Protein AF-A0A7S4B0P8-F1 (afdb_monomer_lite)

Sequence (112 aa):
MDQTQGGRSGHLFESQDVFVPFHKRQTHAGDGPHSAQNHGDAAATAATSTNSIASAEHGCYDPAKKAHVFQRYCHVYRQGELTDLAASVDGTRILEEYYDAGNWCILAQKVE

Foldseek 3Di:
DDLVCAFLVSDDDPAQKFWDKDWAAPPPPDDDDDDDDDDDDDDDDDDDDDDDDDDDDFWDQDVVVNTTIGIDIGGADDPCRVVVVQVPDPQKDWDDWDDDRNHIDTDIDGHD

Structure (mmCIF, N/CA/C/O backbone):
data_AF-A0A7S4B0P8-F1
#
_entry.id   AF-A0A7S4B0P8-F1
#
loop_
_atom_site.group_PDB
_atom_site.id
_atom_site.type_symbol
_atom_site.label_atom_id
_atom_site.label_alt_id
_atom_site.label_comp_id
_atom_site.label_asym_id
_atom_site.label_entity_id
_atom_site.label_seq_id
_atom_site.pdbx_PDB_ins_code
_atom_site.Cartn_x
_atom_site.Cartn_y
_atom_site.Cartn_z
_atom_site.occupancy
_atom_site.B_iso_or_equiv
_atom_site.auth_seq_id
_atom_site.auth_comp_id
_atom_site.auth_asym_id
_atom_site.auth_atom_id
_atom_site.pdbx_PDB_model_num
ATOM 1 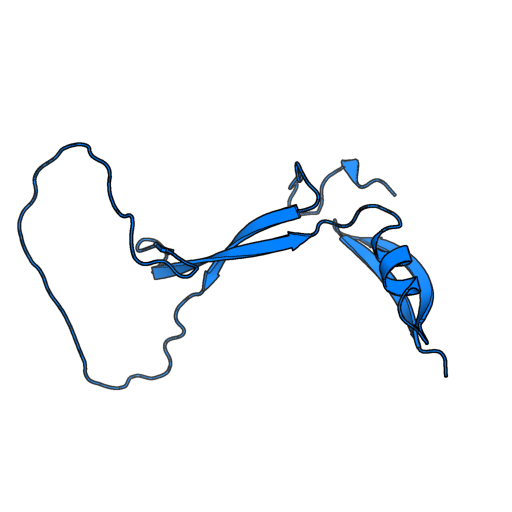N N . MET A 1 1 ? -9.577 15.118 1.706 1.00 55.31 1 MET A N 1
ATOM 2 C CA . MET A 1 1 ? -8.770 13.884 1.734 1.00 55.31 1 MET A CA 1
ATOM 3 C C . MET A 1 1 ? -8.849 13.299 0.337 1.00 55.31 1 MET A C 1
ATOM 5 O O . MET A 1 1 ? -9.775 12.552 0.069 1.00 55.31 1 MET A O 1
ATOM 9 N N . ASP A 1 2 ? -8.032 13.781 -0.599 1.00 58.16 2 ASP A N 1
ATOM 10 C CA . ASP A 1 2 ? -8.257 13.516 -2.024 1.00 58.16 2 ASP A CA 1
ATOM 11 C C . ASP A 1 2 ? -7.078 12.745 -2.627 1.00 58.16 2 ASP A C 1
ATOM 13 O O . ASP A 1 2 ? -5.991 13.286 -2.829 1.00 58.16 2 ASP A O 1
ATOM 17 N N . GLN A 1 3 ? -7.304 11.455 -2.877 1.00 69.88 3 GLN A N 1
ATOM 18 C CA . GLN A 1 3 ? -6.343 10.554 -3.513 1.00 69.88 3 GLN A CA 1
ATOM 19 C C . GLN A 1 3 ? -6.120 10.905 -5.000 1.00 69.88 3 GLN A C 1
ATOM 21 O O . GLN A 1 3 ? -5.157 10.435 -5.604 1.00 69.88 3 GLN A O 1
ATOM 26 N N . THR A 1 4 ? -6.966 11.756 -5.597 1.00 61.59 4 THR A N 1
ATOM 27 C CA . THR A 1 4 ? -6.920 12.077 -7.034 1.00 61.59 4 THR A CA 1
ATOM 28 C C . THR A 1 4 ? -5.748 12.969 -7.446 1.00 61.59 4 THR A C 1
ATOM 30 O O . THR A 1 4 ? -5.428 13.031 -8.631 1.00 61.59 4 THR A O 1
ATOM 33 N N . GLN A 1 5 ? -5.055 13.617 -6.501 1.00 60.69 5 GLN A N 1
ATOM 34 C CA . GLN A 1 5 ? -3.927 14.508 -6.814 1.00 60.69 5 GLN A CA 1
ATOM 35 C C . GLN A 1 5 ? -2.591 13.795 -7.083 1.00 60.69 5 GLN A C 1
ATOM 37 O O . GLN A 1 5 ? -1.625 14.453 -7.471 1.00 60.69 5 GLN A O 1
ATOM 42 N N . GLY A 1 6 ? -2.525 12.466 -6.940 1.00 59.91 6 GLY A N 1
ATOM 43 C CA . GLY A 1 6 ? -1.267 11.722 -7.021 1.00 59.91 6 GLY A CA 1
ATOM 44 C C . GLY A 1 6 ? -0.369 11.993 -5.806 1.00 59.91 6 GLY A C 1
ATOM 45 O O . GLY A 1 6 ? -0.428 13.041 -5.164 1.00 59.91 6 GLY A O 1
ATOM 46 N N . GLY A 1 7 ? 0.446 11.011 -5.419 1.00 64.19 7 GLY A N 1
ATOM 47 C CA . GLY A 1 7 ? 1.368 11.166 -4.289 1.00 64.19 7 GLY A CA 1
ATOM 48 C C . GLY A 1 7 ? 2.494 12.169 -4.564 1.00 64.19 7 GLY A C 1
ATOM 49 O O . GLY A 1 7 ? 2.580 12.754 -5.639 1.00 64.19 7 GLY A O 1
ATOM 50 N N . ARG A 1 8 ? 3.444 12.316 -3.630 1.00 61.78 8 ARG A N 1
ATOM 51 C CA . ARG A 1 8 ? 4.636 13.180 -3.817 1.00 61.78 8 ARG A CA 1
ATOM 52 C C . ARG A 1 8 ? 5.437 12.901 -5.098 1.00 61.78 8 ARG A C 1
ATOM 54 O O . ARG A 1 8 ? 6.156 13.772 -5.571 1.00 61.78 8 ARG A O 1
ATOM 61 N N . SER A 1 9 ? 5.345 11.685 -5.630 1.00 65.94 9 SER A N 1
ATOM 62 C CA . SER A 1 9 ? 5.985 11.265 -6.879 1.00 65.94 9 SER A CA 1
ATOM 63 C C . SER A 1 9 ? 5.211 11.667 -8.139 1.00 65.94 9 SER A C 1
ATOM 65 O O . SER A 1 9 ? 5.707 11.429 -9.237 1.00 65.94 9 SER A O 1
ATOM 67 N N . GLY A 1 10 ? 3.994 12.206 -8.000 1.00 66.94 10 GLY A N 1
ATOM 68 C CA . GLY A 1 10 ? 3.073 12.480 -9.103 1.00 66.94 10 GLY A CA 1
ATOM 69 C C . GLY A 1 10 ? 2.609 11.226 -9.850 1.00 66.94 10 GLY A C 1
ATOM 70 O O . GLY A 1 10 ? 1.976 11.348 -10.893 1.00 66.94 10 GLY A O 1
ATOM 71 N N . HIS A 1 11 ? 2.935 10.025 -9.353 1.00 69.69 11 HIS A N 1
ATOM 72 C CA . HIS A 1 11 ? 2.507 8.785 -9.990 1.00 69.69 11 HIS A CA 1
ATOM 73 C C . HIS A 1 11 ? 1.005 8.607 -9.801 1.00 69.69 11 HIS A C 1
ATOM 75 O O . HIS A 1 11 ? 0.520 8.463 -8.677 1.00 69.69 11 HIS A O 1
ATOM 81 N N . LEU A 1 12 ? 0.296 8.591 -10.924 1.00 74.69 12 LEU A N 1
ATOM 82 C CA . LEU A 1 12 ? -1.049 8.057 -11.011 1.00 74.69 12 LEU A CA 1
ATOM 83 C C . LEU A 1 12 ? -0.931 6.562 -11.315 1.00 74.69 12 LEU A C 1
ATOM 85 O O . LEU A 1 12 ? -0.184 6.174 -12.214 1.00 74.69 12 LEU A O 1
ATOM 89 N N . PHE A 1 13 ? -1.640 5.728 -10.563 1.00 80.19 13 PHE A N 1
ATOM 90 C CA . PHE A 1 13 ? -1.698 4.295 -10.831 1.00 80.19 13 PHE A CA 1
ATOM 91 C C . PHE A 1 13 ? -2.985 3.978 -11.591 1.00 80.19 13 PHE A C 1
ATOM 93 O O . PHE A 1 13 ? -4.067 4.396 -11.183 1.00 80.19 13 PHE A O 1
ATOM 100 N N . GLU A 1 14 ? -2.864 3.254 -12.704 1.00 81.69 14 GLU A N 1
ATOM 101 C CA . GLU A 1 14 ? -4.009 2.855 -13.538 1.00 81.69 14 GLU A CA 1
ATOM 102 C C . GLU A 1 14 ? -4.859 1.755 -12.873 1.00 81.69 14 GLU A C 1
ATOM 104 O O . GLU A 1 14 ? -6.055 1.638 -13.138 1.00 81.69 14 GLU A O 1
ATOM 109 N N . SER A 1 15 ? -4.252 0.968 -11.979 1.00 89.56 15 SER A N 1
ATOM 110 C CA . SER A 1 15 ? -4.859 -0.143 -11.240 1.00 89.56 15 SER A CA 1
ATOM 111 C C . SER A 1 15 ? -4.417 -0.146 -9.772 1.00 89.56 15 SER A C 1
ATOM 113 O O . SER A 1 15 ? -3.441 0.505 -9.403 1.00 89.56 15 SER A O 1
ATOM 115 N N . GLN A 1 16 ? -5.131 -0.897 -8.921 1.00 92.31 16 GLN A N 1
ATOM 116 C CA . GLN A 1 16 ? -4.678 -1.149 -7.545 1.00 92.31 16 GLN A CA 1
ATOM 117 C C . GLN A 1 16 ? -3.483 -2.106 -7.526 1.00 92.31 16 GLN A C 1
ATOM 119 O O . GLN A 1 16 ? -2.581 -1.938 -6.723 1.00 92.31 16 GLN A O 1
ATOM 124 N N . ASP A 1 17 ? -3.422 -3.063 -8.447 1.00 95.25 17 ASP A N 1
ATOM 125 C CA . ASP A 1 17 ? -2.341 -4.043 -8.523 1.00 95.25 17 ASP A CA 1
ATOM 126 C C . ASP A 1 17 ? -1.336 -3.668 -9.607 1.00 95.25 17 ASP A C 1
ATOM 128 O O . ASP A 1 17 ? -1.697 -3.590 -10.784 1.00 95.25 17 ASP A O 1
ATOM 132 N N . VAL A 1 18 ? -0.077 -3.442 -9.225 1.00 92.06 18 VAL A N 1
ATOM 133 C CA . VAL A 1 18 ? 0.977 -2.997 -10.146 1.00 92.06 18 VAL A CA 1
ATOM 134 C C . VAL A 1 18 ? 2.296 -3.734 -9.923 1.00 92.06 18 VAL A C 1
ATOM 136 O O . VAL A 1 18 ? 2.656 -4.095 -8.802 1.00 92.06 18 VAL A O 1
ATOM 139 N N . PHE A 1 19 ? 3.059 -3.913 -11.001 1.00 92.12 19 PHE A N 1
ATOM 140 C CA . PHE A 1 19 ? 4.450 -4.358 -10.941 1.00 92.12 19 PHE A CA 1
ATOM 141 C C . PHE A 1 19 ? 5.389 -3.163 -11.112 1.00 92.12 19 PHE A C 1
ATOM 143 O O . PHE A 1 19 ? 5.306 -2.433 -12.098 1.00 92.12 19 PHE A O 1
ATOM 150 N N . VAL A 1 20 ? 6.290 -2.964 -10.150 1.00 89.88 20 VAL A N 1
ATOM 151 C CA . VAL A 1 20 ? 7.260 -1.864 -10.147 1.00 89.88 20 VAL A CA 1
ATOM 152 C C . VAL A 1 20 ? 8.677 -2.418 -10.325 1.00 89.88 20 VAL A C 1
ATOM 154 O O . VAL A 1 20 ? 9.098 -3.263 -9.524 1.00 89.88 20 VAL A O 1
ATOM 157 N N . PRO A 1 21 ? 9.459 -1.915 -11.300 1.00 90.94 21 PRO A N 1
ATOM 158 C CA . PRO A 1 21 ? 10.852 -2.308 -11.468 1.00 90.94 21 PRO A CA 1
ATOM 159 C C . PRO A 1 21 ? 11.694 -2.007 -10.221 1.00 90.94 21 PRO A C 1
ATOM 161 O O . PRO A 1 21 ? 11.810 -0.864 -9.775 1.00 90.94 21 PRO A O 1
ATOM 164 N N . PHE A 1 22 ? 12.342 -3.033 -9.681 1.00 90.19 22 PHE A N 1
ATOM 165 C CA . PHE A 1 22 ? 13.218 -2.956 -8.519 1.00 90.19 22 PHE A CA 1
ATOM 166 C C . PHE A 1 22 ? 14.638 -3.390 -8.890 1.00 90.19 22 PHE A C 1
ATOM 168 O O . PHE A 1 22 ? 14.875 -4.532 -9.280 1.00 90.19 22 PHE A O 1
ATOM 175 N N . HIS A 1 23 ? 15.596 -2.472 -8.754 1.00 90.56 23 HIS A N 1
ATOM 176 C CA . HIS A 1 23 ? 16.992 -2.703 -9.122 1.00 90.56 23 HIS A CA 1
ATOM 177 C C . HIS A 1 23 ? 17.773 -3.205 -7.905 1.00 90.56 23 HIS A C 1
ATOM 179 O O . HIS A 1 23 ? 18.144 -2.428 -7.020 1.00 90.56 23 HIS A O 1
ATOM 185 N N . LYS A 1 24 ? 18.063 -4.505 -7.865 1.00 85.00 24 LYS A N 1
ATOM 186 C CA . LYS A 1 24 ? 18.934 -5.102 -6.853 1.00 85.00 24 LYS A CA 1
ATOM 187 C C . LYS A 1 24 ? 20.384 -4.926 -7.298 1.00 85.00 24 LYS A C 1
ATOM 189 O O . LYS A 1 24 ? 20.901 -5.694 -8.111 1.00 85.00 24 LYS A O 1
ATOM 194 N N . ARG A 1 25 ? 21.037 -3.883 -6.777 1.00 81.19 25 ARG A N 1
ATOM 195 C CA . ARG A 1 25 ? 22.484 -3.699 -6.949 1.00 81.19 25 ARG A CA 1
ATOM 196 C C . ARG A 1 25 ? 23.211 -4.830 -6.230 1.00 81.19 25 ARG A C 1
ATOM 198 O O . ARG A 1 25 ? 22.896 -5.129 -5.079 1.00 81.19 25 ARG A O 1
ATOM 205 N N . GLN A 1 26 ? 24.173 -5.447 -6.903 1.00 70.38 26 GLN A N 1
ATOM 206 C CA . GLN A 1 26 ? 25.038 -6.431 -6.270 1.00 70.38 26 GLN A CA 1
ATOM 207 C C . GLN A 1 26 ? 25.926 -5.691 -5.269 1.00 70.38 26 GLN A C 1
ATOM 209 O O . GLN A 1 26 ? 26.735 -4.844 -5.640 1.00 70.38 26 GLN A O 1
ATOM 214 N N . THR A 1 27 ? 25.714 -5.940 -3.981 1.00 65.12 27 THR A N 1
ATOM 215 C CA . THR A 1 27 ? 26.618 -5.451 -2.944 1.00 65.12 27 THR A CA 1
ATOM 216 C C . THR A 1 27 ? 27.954 -6.153 -3.145 1.00 65.12 27 THR A C 1
ATOM 218 O O . THR A 1 27 ? 27.991 -7.383 -3.126 1.00 65.12 27 THR A O 1
ATOM 221 N N . HIS A 1 28 ? 29.034 -5.399 -3.348 1.00 56.06 28 HIS A N 1
ATOM 222 C CA . HIS A 1 28 ? 30.390 -5.937 -3.276 1.00 56.06 28 HIS A CA 1
ATOM 223 C C . HIS A 1 28 ? 30.638 -6.422 -1.841 1.00 56.06 28 HIS A C 1
ATOM 225 O O . HIS A 1 28 ? 31.076 -5.664 -0.979 1.00 56.06 28 HIS A O 1
ATOM 231 N N . ALA A 1 29 ? 30.281 -7.673 -1.561 1.00 47.09 29 ALA A N 1
ATOM 232 C CA . ALA A 1 29 ? 30.707 -8.367 -0.363 1.00 47.09 29 ALA A CA 1
ATOM 233 C C . ALA A 1 29 ? 32.123 -8.888 -0.624 1.00 47.09 29 ALA A C 1
ATOM 235 O O . ALA A 1 29 ? 32.286 -9.953 -1.205 1.00 47.09 29 ALA A O 1
ATOM 236 N N . GLY A 1 30 ? 33.116 -8.098 -0.211 1.00 41.34 30 GLY A N 1
ATOM 237 C CA . GLY A 1 30 ? 34.507 -8.522 -0.067 1.00 41.34 30 GLY A CA 1
ATOM 238 C C . GLY A 1 30 ? 35.310 -8.603 -1.364 1.00 41.34 30 GLY A C 1
ATOM 239 O O . GLY A 1 30 ? 34.980 -9.343 -2.286 1.00 41.34 30 GLY A O 1
ATOM 240 N N . ASP A 1 31 ? 36.433 -7.890 -1.386 1.00 45.94 31 ASP A N 1
ATOM 241 C CA . ASP A 1 31 ? 37.600 -8.310 -2.152 1.00 45.94 31 ASP A CA 1
ATOM 242 C C . ASP A 1 31 ? 37.964 -9.750 -1.749 1.00 45.94 31 ASP A C 1
ATOM 244 O O . ASP A 1 31 ? 38.503 -10.000 -0.672 1.00 45.94 31 ASP A O 1
ATOM 248 N N . GLY A 1 32 ? 37.631 -10.709 -2.609 1.00 36.16 32 GLY A N 1
ATOM 249 C CA . GLY A 1 32 ? 38.108 -12.087 -2.565 1.00 36.16 32 GLY A CA 1
ATOM 250 C C . GLY A 1 32 ? 38.554 -12.480 -3.977 1.00 36.16 32 GLY A C 1
ATOM 251 O O . GLY A 1 32 ? 37.787 -12.267 -4.919 1.00 36.16 32 GLY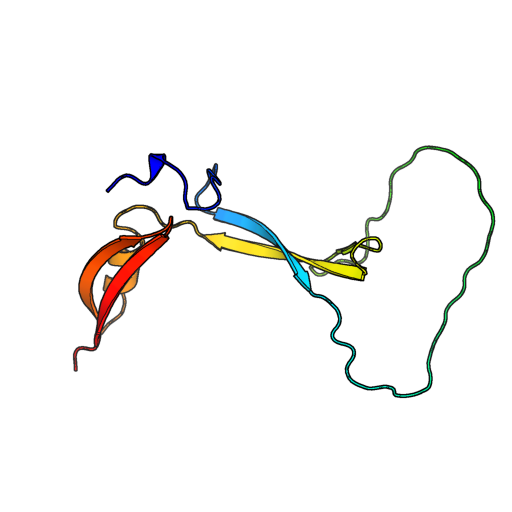 A O 1
ATOM 252 N N . PRO A 1 33 ? 39.784 -12.986 -4.181 1.00 43.91 33 PRO A N 1
ATOM 253 C CA . PRO A 1 33 ? 40.307 -13.221 -5.519 1.00 43.91 33 PRO A CA 1
ATOM 254 C C . PRO A 1 33 ? 39.830 -14.578 -6.064 1.00 43.91 33 PRO A C 1
ATOM 256 O O . PRO A 1 33 ? 39.837 -15.568 -5.337 1.00 43.91 33 PRO A O 1
ATOM 259 N N . HIS A 1 34 ? 39.516 -14.611 -7.368 1.00 39.56 34 HIS A N 1
ATOM 260 C CA . HIS A 1 34 ? 39.124 -15.779 -8.188 1.00 39.56 34 HIS A CA 1
ATOM 261 C C . HIS A 1 34 ? 37.697 -16.298 -7.911 1.00 39.56 34 HIS A C 1
ATOM 263 O O . HIS A 1 34 ? 37.324 -16.532 -6.776 1.00 39.56 34 HIS A O 1
ATOM 269 N N . SER A 1 35 ? 36.793 -16.556 -8.858 1.00 35.19 35 SER A N 1
ATOM 270 C CA . SER A 1 35 ? 36.803 -16.922 -10.288 1.00 35.19 35 SER A CA 1
ATOM 271 C C . SER A 1 35 ? 35.319 -16.844 -10.753 1.00 35.19 35 SER A C 1
ATOM 273 O O . SER A 1 35 ? 34.432 -16.844 -9.909 1.00 35.19 35 SER A O 1
ATOM 275 N N . ALA A 1 36 ? 34.894 -16.742 -12.010 1.00 38.50 36 ALA A N 1
ATOM 276 C CA . ALA A 1 36 ? 35.499 -17.061 -13.286 1.00 38.50 36 ALA A CA 1
ATOM 277 C C . ALA A 1 36 ? 34.955 -16.105 -14.364 1.00 38.50 36 ALA A C 1
ATOM 279 O O . ALA A 1 36 ? 33.749 -15.875 -14.475 1.00 38.50 36 ALA A O 1
ATOM 280 N N . GLN A 1 37 ? 35.868 -15.576 -15.176 1.00 37.91 37 GLN A N 1
ATOM 281 C CA . GLN A 1 37 ? 35.561 -15.073 -16.508 1.00 37.91 37 GLN A CA 1
ATOM 282 C C . GLN A 1 37 ? 35.019 -16.226 -17.359 1.00 37.91 37 GLN A C 1
ATOM 284 O O . GLN A 1 37 ? 35.639 -17.283 -17.413 1.00 37.91 37 GLN A O 1
ATOM 289 N N . ASN A 1 38 ? 33.938 -15.987 -18.095 1.00 35.66 38 ASN A N 1
ATOM 290 C CA . ASN A 1 38 ? 33.758 -16.608 -19.401 1.00 35.66 38 ASN A CA 1
ATOM 291 C C . ASN A 1 38 ? 33.658 -15.475 -20.423 1.00 35.66 38 ASN A C 1
ATOM 293 O O . ASN A 1 38 ? 32.617 -14.841 -20.580 1.00 35.66 38 ASN A O 1
ATOM 297 N N . HIS A 1 39 ? 34.805 -15.179 -21.037 1.00 38.22 39 HIS A N 1
ATOM 298 C CA . HIS A 1 39 ? 34.898 -14.437 -22.288 1.00 38.22 39 HIS A CA 1
ATOM 299 C C . HIS A 1 39 ? 34.374 -15.341 -23.406 1.00 38.22 39 HIS A C 1
ATOM 301 O O . HIS A 1 39 ? 34.892 -16.437 -23.610 1.00 38.22 39 HIS A O 1
ATOM 307 N N . GLY A 1 40 ? 33.365 -14.869 -24.129 1.00 29.03 40 GLY A N 1
ATOM 308 C CA . GLY A 1 40 ? 33.050 -15.338 -25.471 1.00 29.03 40 GLY A CA 1
ATOM 309 C C . GLY A 1 40 ? 33.177 -14.148 -26.411 1.00 29.03 40 GLY A C 1
ATOM 310 O O . GLY A 1 40 ? 32.233 -13.375 -26.543 1.00 29.03 40 GLY A O 1
ATOM 311 N N . ASP A 1 41 ? 34.355 -13.973 -27.004 1.00 29.78 41 ASP A N 1
ATOM 312 C CA . ASP A 1 41 ? 34.608 -12.975 -28.042 1.00 29.78 41 ASP A CA 1
ATOM 313 C C . ASP A 1 41 ? 34.127 -13.497 -29.402 1.00 29.78 41 ASP A C 1
ATOM 315 O O . ASP A 1 41 ? 34.543 -14.579 -29.809 1.00 29.78 41 ASP A O 1
ATOM 319 N N . ALA A 1 42 ? 33.324 -12.715 -30.135 1.00 31.72 42 ALA A N 1
ATOM 320 C CA . ALA A 1 42 ? 33.382 -12.637 -31.602 1.00 31.72 42 ALA A CA 1
ATOM 321 C C . ALA A 1 42 ? 32.484 -11.515 -32.165 1.00 31.72 42 ALA A C 1
ATOM 323 O O . ALA A 1 42 ? 31.264 -11.602 -32.137 1.00 31.72 42 ALA A O 1
ATOM 324 N N . ALA A 1 43 ? 33.156 -10.499 -32.715 1.00 29.62 43 ALA A N 1
ATOM 325 C CA . ALA A 1 43 ? 32.855 -9.726 -33.927 1.00 29.62 43 ALA A CA 1
ATOM 326 C C . ALA A 1 43 ? 31.439 -9.152 -34.191 1.00 29.62 43 ALA A C 1
ATOM 328 O O . ALA A 1 43 ? 30.439 -9.843 -34.346 1.00 29.62 43 ALA A O 1
ATOM 329 N N . ALA A 1 44 ? 31.433 -7.832 -34.396 1.00 39.00 44 ALA A N 1
ATOM 330 C CA . ALA A 1 44 ? 30.333 -6.996 -34.861 1.00 39.00 44 ALA A CA 1
ATOM 331 C C . ALA A 1 44 ? 29.647 -7.489 -36.148 1.00 39.00 44 ALA A C 1
ATOM 333 O O . ALA A 1 44 ? 30.337 -7.869 -37.08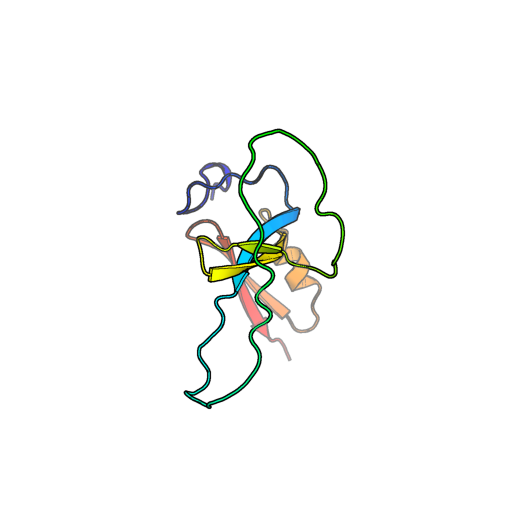7 1.00 39.00 44 ALA A O 1
ATOM 334 N N . THR A 1 45 ? 28.318 -7.336 -36.243 1.00 27.45 45 THR A N 1
ATOM 335 C CA . THR A 1 45 ? 27.582 -6.912 -37.457 1.00 27.45 45 THR A CA 1
ATOM 336 C C . THR A 1 45 ? 26.166 -6.462 -37.067 1.00 27.45 45 THR A C 1
ATOM 338 O O . THR A 1 45 ? 25.506 -7.074 -36.233 1.00 27.45 45 THR A O 1
ATOM 341 N N . ALA A 1 46 ? 25.722 -5.354 -37.659 1.00 40.16 46 ALA A N 1
ATOM 342 C CA . ALA A 1 46 ? 24.387 -4.788 -37.526 1.00 40.16 46 ALA A CA 1
ATOM 343 C C . ALA A 1 46 ? 23.287 -5.725 -38.058 1.00 40.16 46 ALA A C 1
ATOM 345 O O . ALA A 1 46 ? 23.417 -6.217 -39.172 1.00 40.16 46 ALA A O 1
ATOM 346 N N . ALA A 1 47 ? 22.198 -5.897 -37.301 1.00 32.97 47 ALA A N 1
ATOM 347 C CA . ALA A 1 47 ? 20.804 -5.969 -37.765 1.00 32.97 47 ALA A CA 1
ATOM 348 C C . ALA A 1 47 ? 19.899 -6.537 -36.659 1.00 32.97 47 ALA A C 1
ATOM 350 O O . ALA A 1 47 ? 20.276 -7.444 -35.926 1.00 32.97 47 ALA A O 1
ATOM 351 N N . THR A 1 48 ? 18.694 -5.973 -36.580 1.00 39.38 48 THR A N 1
ATOM 352 C CA . THR A 1 48 ? 17.420 -6.589 -36.188 1.00 39.38 48 THR A CA 1
ATOM 353 C C . THR A 1 48 ? 17.477 -8.081 -35.852 1.00 39.38 48 THR A C 1
ATOM 355 O O . THR A 1 48 ? 17.812 -8.872 -36.730 1.00 39.38 48 THR A O 1
ATOM 358 N N . SER A 1 49 ? 17.018 -8.469 -34.655 1.00 40.09 49 SER A N 1
ATOM 359 C CA . SER A 1 49 ? 15.986 -9.506 -34.440 1.00 40.09 49 SER A CA 1
ATOM 360 C C . SER A 1 49 ? 15.991 -10.027 -33.003 1.00 40.09 49 SER A C 1
ATOM 362 O O . SER A 1 49 ? 17.012 -10.446 -32.472 1.00 40.09 49 SER A O 1
ATOM 364 N N . THR A 1 50 ? 14.800 -9.992 -32.405 1.00 43.84 50 THR A N 1
ATOM 365 C CA . THR A 1 50 ? 14.208 -11.057 -31.583 1.00 43.84 50 THR A CA 1
ATOM 366 C C . THR A 1 50 ? 15.148 -12.191 -31.157 1.00 43.84 50 THR A C 1
ATOM 368 O O . THR A 1 50 ? 15.511 -13.021 -31.987 1.00 43.84 50 THR A O 1
ATOM 371 N N . ASN A 1 51 ? 15.432 -12.278 -29.854 1.00 52.00 51 ASN A N 1
ATOM 372 C CA . ASN A 1 51 ? 15.184 -13.449 -28.999 1.00 52.00 51 ASN A CA 1
ATOM 373 C C . ASN A 1 51 ? 16.188 -13.490 -27.831 1.00 52.00 51 ASN A C 1
ATOM 375 O O . ASN A 1 51 ? 17.333 -13.904 -27.988 1.00 52.00 51 ASN A O 1
ATOM 379 N N . SER A 1 52 ? 15.730 -13.113 -26.639 1.00 47.09 52 SER A N 1
ATOM 380 C CA . SER A 1 52 ? 16.334 -13.544 -25.374 1.00 47.09 52 SER A CA 1
ATOM 381 C C . SER A 1 52 ? 15.231 -14.006 -24.427 1.00 47.09 52 SER A C 1
ATOM 383 O O . SER A 1 52 ? 15.032 -13.486 -23.331 1.00 47.09 52 SER A O 1
ATOM 385 N N . ILE A 1 53 ? 14.464 -14.993 -24.891 1.00 59.16 53 ILE A N 1
ATOM 386 C CA . ILE A 1 53 ? 13.694 -15.850 -23.998 1.00 59.16 53 ILE A CA 1
ATOM 387 C C . ILE A 1 53 ? 14.647 -16.926 -23.457 1.00 59.16 53 ILE A C 1
ATOM 389 O O . ILE A 1 53 ? 15.294 -17.621 -24.237 1.00 59.16 53 ILE A O 1
ATOM 393 N N . ALA A 1 54 ? 14.640 -17.047 -22.123 1.00 53.47 54 ALA A N 1
ATOM 394 C CA . ALA A 1 54 ? 15.343 -17.978 -21.226 1.00 53.47 54 ALA A CA 1
ATOM 395 C C . ALA A 1 54 ? 16.729 -17.493 -20.735 1.00 53.47 54 ALA A C 1
ATOM 397 O O . ALA A 1 54 ? 17.635 -17.275 -21.527 1.00 53.47 54 ALA A O 1
ATOM 398 N N . SER A 1 55 ? 16.967 -17.271 -19.436 1.00 45.97 55 SER A N 1
ATOM 399 C CA . SER A 1 55 ? 16.387 -17.950 -18.265 1.00 45.97 55 SER A CA 1
ATOM 400 C C . SER A 1 55 ? 15.559 -17.046 -17.343 1.00 45.97 55 SER A C 1
ATOM 402 O O . SER A 1 55 ? 16.075 -16.117 -16.725 1.00 45.97 55 SER A O 1
ATOM 404 N N . ALA A 1 56 ? 14.277 -17.388 -17.199 1.00 56.69 56 ALA A N 1
ATOM 405 C CA . ALA A 1 56 ? 13.485 -17.064 -16.015 1.00 56.69 56 ALA A CA 1
ATOM 406 C C . ALA A 1 56 ? 14.166 -17.710 -14.782 1.00 56.69 56 ALA A C 1
ATOM 408 O O . ALA A 1 56 ? 14.819 -18.739 -14.912 1.00 56.69 56 ALA A O 1
ATOM 409 N N . GLU A 1 57 ? 14.096 -17.148 -13.578 1.00 62.34 57 GLU A N 1
ATOM 410 C CA . GLU A 1 57 ? 12.816 -17.250 -12.883 1.00 62.34 57 GLU A CA 1
ATOM 411 C C . GLU A 1 57 ? 12.134 -15.933 -12.494 1.00 62.34 57 GLU A C 1
ATOM 413 O O . GLU A 1 57 ? 10.921 -15.923 -12.597 1.00 62.34 57 GLU A O 1
ATOM 418 N N . HIS A 1 58 ? 12.792 -14.808 -12.157 1.00 68.00 58 HIS A N 1
ATOM 419 C CA . HIS A 1 58 ? 12.041 -13.566 -11.814 1.00 68.00 58 HIS A CA 1
ATOM 420 C C . HIS A 1 58 ? 12.746 -12.209 -12.094 1.00 68.00 58 HIS A C 1
ATOM 422 O O . HIS A 1 58 ? 12.247 -11.168 -11.658 1.00 68.00 58 HIS A O 1
ATOM 428 N N . GLY A 1 59 ? 13.885 -12.151 -12.807 1.00 79.62 59 GLY A N 1
ATOM 429 C CA . GLY A 1 59 ? 14.576 -10.871 -13.067 1.00 79.62 59 GLY A CA 1
ATOM 430 C C . GLY A 1 59 ? 15.542 -10.852 -14.260 1.00 79.62 59 GLY A C 1
ATOM 431 O O . GLY A 1 59 ? 16.071 -11.886 -14.652 1.00 79.62 59 GLY A O 1
ATOM 432 N N . CYS A 1 60 ? 15.782 -9.661 -14.820 1.00 87.75 60 CYS A N 1
ATOM 433 C CA . CYS A 1 60 ? 16.646 -9.401 -15.982 1.00 87.75 60 CYS A CA 1
ATOM 434 C C . CYS A 1 60 ? 17.863 -8.554 -15.580 1.00 87.75 60 CYS A C 1
ATOM 436 O O . CYS A 1 60 ? 17.735 -7.629 -14.781 1.00 87.75 60 CYS A O 1
ATOM 438 N N . TYR A 1 61 ? 19.048 -8.849 -16.111 1.00 88.19 61 TYR A N 1
ATOM 439 C CA . TYR A 1 61 ? 20.238 -8.035 -15.853 1.00 88.19 61 TYR A CA 1
ATOM 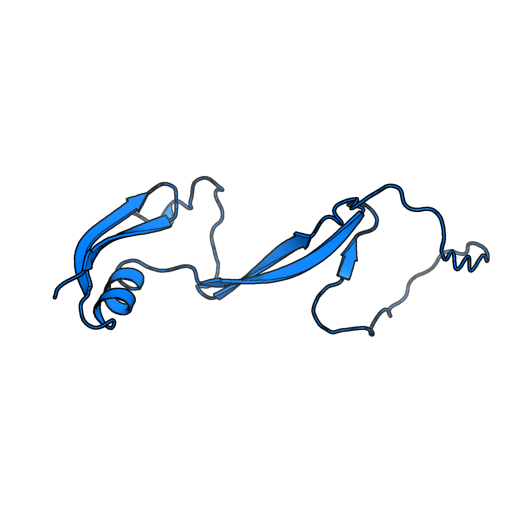440 C C . TYR A 1 61 ? 20.255 -6.777 -16.737 1.00 88.19 61 TYR A C 1
ATOM 442 O O . TYR A 1 61 ? 20.210 -6.880 -17.960 1.00 88.19 61 TYR A O 1
ATOM 450 N N . ASP A 1 62 ? 20.352 -5.595 -16.119 1.00 86.50 62 ASP A N 1
ATOM 451 C CA . ASP A 1 62 ? 20.551 -4.305 -16.792 1.00 86.50 62 ASP A CA 1
ATOM 452 C C . ASP A 1 62 ? 22.051 -3.936 -16.734 1.00 86.50 62 ASP A C 1
ATOM 454 O O . ASP A 1 62 ? 22.543 -3.519 -15.673 1.00 86.50 62 ASP A O 1
ATOM 458 N N . PRO A 1 63 ? 22.802 -4.079 -17.846 1.00 85.12 63 PRO A N 1
ATOM 459 C CA . PRO A 1 63 ? 24.237 -3.804 -17.871 1.00 85.12 63 PRO A CA 1
ATOM 460 C C . PRO A 1 63 ? 24.567 -2.318 -17.683 1.00 85.12 63 PRO A C 1
ATOM 462 O O . PRO A 1 63 ? 25.616 -2.002 -17.121 1.00 85.12 63 PRO A O 1
ATOM 465 N N . ALA A 1 64 ? 23.681 -1.396 -18.081 1.00 86.69 64 ALA A N 1
ATOM 466 C CA . ALA A 1 64 ? 23.906 0.040 -17.913 1.00 86.69 64 ALA A CA 1
ATOM 467 C C . ALA A 1 64 ? 23.868 0.441 -16.432 1.00 86.69 64 ALA A C 1
ATOM 469 O O . ALA A 1 64 ? 24.629 1.301 -15.989 1.00 86.69 64 ALA A O 1
ATOM 470 N N . LYS A 1 65 ? 23.014 -0.223 -15.648 1.00 82.19 65 LYS A N 1
ATOM 471 C CA . LYS A 1 65 ? 22.878 0.010 -14.202 1.00 82.19 65 LYS A CA 1
ATOM 472 C C . LYS A 1 65 ? 23.671 -0.967 -13.338 1.00 82.19 65 LYS A C 1
ATOM 474 O O . LYS A 1 65 ? 23.647 -0.831 -12.114 1.00 82.19 65 LYS A O 1
ATOM 479 N N . LYS A 1 66 ? 24.361 -1.938 -13.952 1.00 87.44 66 LYS A N 1
ATOM 480 C CA . LYS A 1 66 ? 25.099 -3.018 -13.274 1.00 87.44 66 LYS A CA 1
ATOM 481 C C . LYS A 1 66 ? 24.250 -3.698 -12.189 1.00 87.44 66 LYS A C 1
ATOM 483 O O . LYS A 1 66 ? 24.713 -3.927 -11.071 1.00 87.44 66 LYS A O 1
ATOM 488 N N . ALA A 1 67 ? 22.979 -3.959 -12.489 1.00 87.31 67 ALA A N 1
ATOM 489 C CA . ALA A 1 67 ? 22.011 -4.442 -11.510 1.00 87.31 67 ALA A CA 1
ATOM 490 C C . ALA A 1 67 ? 21.053 -5.461 -12.123 1.00 87.31 67 ALA A C 1
ATOM 492 O O . ALA A 1 67 ? 20.686 -5.361 -13.291 1.00 87.31 67 ALA A O 1
ATOM 493 N N . HIS A 1 68 ? 20.589 -6.403 -11.303 1.00 90.06 68 HIS A N 1
ATOM 494 C CA . HIS A 1 68 ? 19.448 -7.234 -11.669 1.00 90.06 68 HIS A CA 1
ATOM 495 C C . HIS A 1 68 ? 18.149 -6.479 -11.375 1.00 90.06 68 HIS A C 1
ATOM 497 O O . HIS A 1 68 ? 17.942 -5.986 -10.263 1.00 90.06 68 HIS A O 1
ATOM 503 N N . VAL A 1 69 ? 17.285 -6.385 -12.379 1.00 91.44 69 VAL A N 1
ATOM 504 C CA . VAL A 1 69 ? 15.961 -5.770 -12.317 1.00 91.44 69 VAL A CA 1
ATOM 505 C C . VAL A 1 69 ? 14.921 -6.856 -1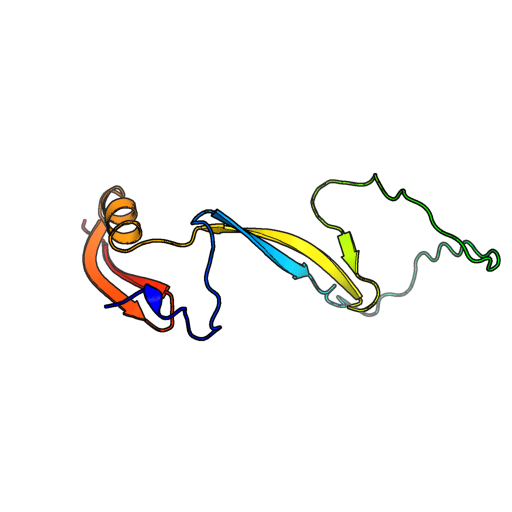2.098 1.00 91.44 69 VAL A C 1
ATOM 507 O O . VAL A 1 69 ? 14.778 -7.768 -12.909 1.00 91.44 69 VAL A O 1
ATOM 510 N N . PHE A 1 70 ? 14.182 -6.730 -11.005 1.00 92.62 70 PHE A N 1
ATOM 511 C CA . PHE A 1 70 ? 13.049 -7.578 -10.653 1.00 92.62 70 PHE A CA 1
ATOM 512 C C . PHE A 1 70 ? 11.753 -6.783 -10.779 1.00 92.62 70 PHE A C 1
ATOM 514 O O . PHE A 1 70 ? 11.772 -5.553 -10.735 1.00 92.62 70 PHE A O 1
ATOM 521 N N . GLN A 1 71 ? 10.626 -7.478 -10.889 1.00 91.00 71 GLN A N 1
ATOM 522 C CA . GLN A 1 71 ? 9.307 -6.860 -10.785 1.00 91.00 71 GLN A CA 1
ATOM 523 C C . GLN A 1 71 ? 8.770 -7.057 -9.371 1.00 91.00 71 GLN A C 1
ATOM 525 O O . GLN A 1 71 ? 8.555 -8.186 -8.935 1.00 91.00 71 GLN A O 1
ATOM 530 N N . ARG A 1 72 ? 8.573 -5.963 -8.632 1.00 92.25 72 ARG A N 1
ATOM 531 C CA . ARG A 1 72 ? 7.951 -6.002 -7.307 1.00 92.25 72 ARG A CA 1
ATOM 532 C C . ARG A 1 72 ? 6.458 -5.774 -7.454 1.00 92.25 72 ARG A C 1
ATOM 534 O O . ARG A 1 72 ? 6.053 -4.730 -7.952 1.00 92.25 72 ARG A O 1
ATOM 541 N N . TYR A 1 73 ? 5.667 -6.724 -6.979 1.00 94.31 73 TYR A N 1
ATOM 542 C CA . TYR A 1 73 ? 4.230 -6.546 -6.849 1.00 94.31 73 TYR A CA 1
ATOM 543 C C . TYR A 1 73 ? 3.921 -5.541 -5.729 1.00 94.31 73 TYR A C 1
ATOM 545 O O . TYR A 1 73 ? 4.457 -5.647 -4.621 1.00 94.31 73 TYR A O 1
ATOM 553 N N . CYS A 1 74 ? 3.085 -4.554 -6.029 1.00 92.69 74 CYS A N 1
ATOM 554 C CA . CYS A 1 74 ? 2.579 -3.575 -5.080 1.00 92.69 74 CYS A CA 1
ATOM 555 C C . CYS A 1 74 ? 1.064 -3.445 -5.244 1.00 92.69 74 CYS A C 1
ATOM 557 O O . CYS A 1 74 ? 0.567 -3.399 -6.368 1.00 92.69 74 CYS A O 1
ATOM 559 N N . HIS A 1 75 ? 0.370 -3.338 -4.112 1.00 94.94 75 HIS A N 1
ATOM 560 C CA . HIS A 1 75 ? -1.053 -3.042 -4.055 1.00 94.94 75 HIS A CA 1
ATOM 561 C C . HIS A 1 75 ? -1.257 -1.602 -3.558 1.00 94.94 75 HIS A C 1
ATOM 563 O O . HIS A 1 75 ? -0.733 -1.214 -2.511 1.00 94.94 75 HIS A O 1
ATOM 569 N N . VAL A 1 76 ? -1.966 -0.795 -4.338 1.00 92.94 76 VAL A N 1
ATOM 570 C CA . VAL A 1 76 ? -2.267 0.614 -4.090 1.00 92.94 76 VAL A CA 1
ATOM 571 C C . VAL A 1 76 ? -3.635 0.685 -3.432 1.00 92.94 76 VAL A C 1
ATOM 573 O O . VAL A 1 76 ? -4.663 0.638 -4.109 1.00 92.94 76 VAL A O 1
ATOM 576 N N . TYR A 1 77 ? -3.624 0.811 -2.107 1.00 93.38 77 TYR A N 1
ATOM 577 C CA . TYR A 1 77 ? -4.847 0.906 -1.322 1.00 93.38 77 TYR A CA 1
ATOM 578 C C . TYR A 1 77 ? -5.703 2.100 -1.749 1.00 93.38 77 TYR A C 1
ATOM 580 O O . TYR A 1 77 ? -5.185 3.179 -2.059 1.00 93.38 77 TYR A O 1
ATOM 588 N N . ARG A 1 78 ? -7.019 1.925 -1.732 1.00 91.75 78 ARG A N 1
ATOM 589 C CA . ARG A 1 78 ? -8.008 3.006 -1.820 1.00 91.75 78 ARG A CA 1
ATOM 590 C C . ARG A 1 78 ? -8.474 3.408 -0.423 1.00 91.75 78 ARG A C 1
ATOM 592 O O . ARG A 1 78 ? -8.194 2.724 0.559 1.00 91.75 78 ARG A O 1
ATOM 599 N N . GLN A 1 79 ? -9.189 4.526 -0.346 1.00 92.62 79 GLN A N 1
ATOM 600 C CA . GLN A 1 79 ? -9.796 4.979 0.905 1.00 92.62 79 GLN A CA 1
ATOM 601 C C . GLN A 1 79 ? -10.620 3.860 1.555 1.00 92.62 79 GLN A C 1
ATOM 603 O O . GLN A 1 79 ? -11.410 3.209 0.870 1.00 92.62 79 GLN A O 1
ATOM 608 N N . GLY A 1 80 ? -10.443 3.648 2.858 1.00 94.69 80 GLY A N 1
ATOM 609 C CA . GLY A 1 80 ? -11.148 2.642 3.652 1.00 94.69 80 GLY A CA 1
ATOM 610 C C . GLY A 1 80 ? -10.638 1.208 3.487 1.00 94.69 80 GLY A C 1
ATOM 611 O O . GLY A 1 80 ? -10.728 0.428 4.424 1.00 94.69 80 GLY A O 1
ATOM 612 N N . GLU A 1 81 ? -10.022 0.852 2.358 1.00 96.06 81 GLU A N 1
ATOM 613 C CA . GLU A 1 81 ? -9.599 -0.530 2.079 1.00 96.06 81 GLU A CA 1
ATOM 614 C C . GLU A 1 81 ? -8.560 -1.047 3.082 1.00 96.06 81 GLU A C 1
ATOM 616 O O . GLU A 1 81 ? -8.663 -2.169 3.577 1.00 96.06 81 GLU A O 1
ATOM 621 N N . LEU A 1 82 ? -7.568 -0.215 3.418 1.00 96.06 82 LEU A N 1
ATOM 622 C CA . LEU A 1 82 ? -6.557 -0.565 4.418 1.00 96.06 82 LEU A CA 1
ATOM 623 C C . LEU A 1 82 ? -7.176 -0.708 5.818 1.00 96.06 82 LEU A C 1
ATOM 625 O O . LEU A 1 82 ? -6.780 -1.591 6.580 1.00 96.06 82 LEU A O 1
ATOM 629 N N . THR A 1 83 ? -8.148 0.147 6.142 1.00 97.00 83 THR A N 1
ATOM 630 C CA . THR A 1 83 ? -8.897 0.114 7.403 1.00 97.00 83 THR A CA 1
ATOM 631 C C . THR A 1 83 ? -9.693 -1.181 7.528 1.00 97.00 83 THR A C 1
ATOM 633 O O . THR A 1 83 ? -9.569 -1.868 8.541 1.00 97.00 83 THR A O 1
ATOM 636 N N . ASP A 1 84 ? -10.446 -1.555 6.493 1.00 97.06 84 ASP A N 1
ATOM 637 C CA . ASP A 1 84 ? -11.257 -2.776 6.461 1.00 97.06 84 ASP A CA 1
ATOM 638 C C . ASP A 1 84 ? -10.384 -4.034 6.561 1.00 97.06 84 ASP A C 1
ATOM 640 O O . ASP A 1 84 ? -10.680 -4.950 7.333 1.00 97.06 84 ASP A O 1
ATOM 644 N N . LEU A 1 85 ? -9.259 -4.057 5.836 1.00 96.75 85 LEU A N 1
ATOM 645 C CA . LEU A 1 85 ? -8.296 -5.153 5.904 1.00 96.75 85 LEU A CA 1
ATOM 646 C C . LEU A 1 85 ? -7.726 -5.299 7.320 1.00 96.75 85 LEU A C 1
ATOM 648 O O . LEU A 1 85 ? -7.700 -6.403 7.861 1.00 96.75 85 LEU A O 1
ATOM 652 N N . ALA A 1 86 ? -7.304 -4.200 7.944 1.00 96.06 86 ALA A N 1
ATOM 653 C CA . ALA A 1 86 ? -6.766 -4.226 9.300 1.00 96.06 86 ALA A CA 1
ATOM 654 C C . ALA A 1 86 ? -7.828 -4.582 10.355 1.00 96.06 86 ALA A C 1
ATOM 656 O O . ALA A 1 86 ? -7.511 -5.267 11.324 1.00 96.06 86 ALA A O 1
ATOM 657 N N . ALA A 1 87 ? -9.085 -4.179 10.158 1.00 95.00 87 ALA A N 1
ATOM 658 C CA . ALA A 1 87 ? -10.199 -4.523 11.042 1.00 95.00 87 ALA A CA 1
ATOM 659 C C . ALA A 1 87 ? -10.559 -6.019 11.013 1.00 95.00 87 ALA A C 1
ATOM 661 O O . ALA A 1 87 ? -11.129 -6.523 11.977 1.00 95.00 87 ALA A O 1
ATOM 662 N N . SER A 1 88 ? -10.204 -6.741 9.943 1.00 96.31 88 SER A N 1
ATOM 663 C CA . SER A 1 88 ? -10.353 -8.203 9.881 1.00 96.31 88 SER A CA 1
ATOM 664 C C . SER A 1 88 ? -9.338 -8.973 10.736 1.00 96.31 88 SER A C 1
ATOM 666 O O . SER A 1 88 ? -9.467 -10.186 10.896 1.00 96.31 88 SER A O 1
ATOM 668 N N . VAL A 1 89 ? -8.325 -8.291 11.282 1.00 96.00 89 VAL A N 1
ATOM 669 C CA . VAL A 1 89 ? -7.304 -8.898 12.139 1.00 96.00 89 VAL A CA 1
ATOM 670 C C . VAL A 1 89 ? -7.759 -8.846 13.596 1.00 96.00 89 VAL A C 1
ATOM 672 O O . VAL A 1 89 ? -7.886 -7.769 14.183 1.00 96.00 89 VAL A O 1
ATOM 675 N N . ASP A 1 90 ? -7.940 -10.019 14.204 1.00 95.88 90 ASP A N 1
ATOM 676 C CA . ASP A 1 90 ? -8.332 -10.141 15.609 1.00 95.88 90 ASP A CA 1
ATOM 677 C C . ASP A 1 90 ? -7.382 -9.382 16.550 1.00 95.88 90 ASP A C 1
ATOM 679 O O . ASP A 1 90 ? -6.166 -9.323 16.348 1.00 95.88 90 ASP A O 1
ATOM 683 N N . GLY A 1 91 ? -7.948 -8.791 17.605 1.00 94.94 91 GLY A N 1
ATOM 684 C CA . GLY A 1 91 ? -7.181 -8.010 18.578 1.00 94.94 91 GLY A CA 1
ATOM 685 C C . GLY A 1 91 ? -6.649 -6.681 18.031 1.00 94.94 91 GLY A C 1
ATOM 686 O O . GLY A 1 91 ? -5.753 -6.098 18.637 1.00 94.94 91 GLY A O 1
ATOM 687 N N . THR A 1 92 ? -7.181 -6.177 16.912 1.00 96.50 92 THR A N 1
ATOM 688 C CA . THR A 1 92 ? -6.817 -4.868 16.350 1.00 96.50 92 THR A CA 1
ATOM 689 C C . THR A 1 92 ? -7.981 -3.891 16.468 1.00 96.50 92 THR A C 1
ATOM 691 O O . THR A 1 92 ? -9.093 -4.160 16.024 1.00 96.50 92 THR A O 1
ATOM 694 N N . ARG A 1 93 ? -7.725 -2.715 17.045 1.00 96.44 93 ARG A N 1
ATOM 695 C CA . ARG A 1 93 ? -8.659 -1.586 17.061 1.00 96.44 93 ARG A CA 1
ATOM 696 C C . ARG A 1 93 ? -8.080 -0.432 16.265 1.00 96.44 93 ARG A C 1
ATOM 698 O O . ARG A 1 93 ? -7.014 0.076 16.603 1.00 96.44 93 ARG A O 1
ATOM 705 N N . ILE A 1 94 ? -8.811 0.026 15.257 1.00 97.56 94 ILE A N 1
ATOM 706 C CA . ILE A 1 94 ? -8.434 1.214 14.489 1.00 97.56 94 ILE A CA 1
ATOM 707 C C . ILE A 1 94 ? -8.772 2.466 15.304 1.00 97.56 94 ILE A C 1
ATOM 709 O O . ILE A 1 94 ? -9.878 2.597 15.830 1.00 97.56 94 ILE A O 1
ATOM 713 N N . LEU A 1 95 ? -7.795 3.357 15.446 1.00 97.19 95 LEU A N 1
ATOM 714 C CA . LEU A 1 95 ? -7.929 4.644 16.127 1.00 97.19 95 LEU A CA 1
ATOM 715 C C . LEU A 1 95 ? -8.153 5.778 15.127 1.00 97.19 95 LEU A C 1
ATOM 717 O O . LEU A 1 95 ? -8.972 6.657 15.380 1.00 97.19 95 LEU A O 1
ATOM 721 N N . GLU A 1 96 ? -7.438 5.751 14.003 1.00 97.00 96 GLU A N 1
ATOM 722 C CA . GLU A 1 96 ? -7.484 6.807 12.994 1.00 97.00 96 GLU A CA 1
ATOM 723 C C . GLU A 1 96 ? -7.125 6.255 11.610 1.00 97.00 96 GLU A C 1
ATOM 725 O O . GLU A 1 96 ? -6.276 5.371 11.495 1.00 97.00 96 GLU A O 1
ATOM 730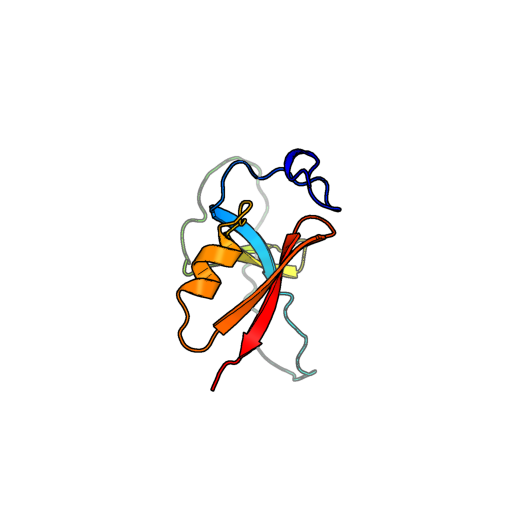 N N . GLU A 1 97 ? -7.740 6.809 10.567 1.00 96.00 97 GLU A N 1
ATOM 731 C CA . GLU A 1 97 ? -7.344 6.649 9.167 1.00 96.00 97 GLU A CA 1
ATOM 732 C C . GLU A 1 97 ? -7.039 8.034 8.597 1.00 96.00 97 GLU A C 1
ATOM 734 O O . GLU A 1 97 ? -7.821 8.973 8.765 1.00 96.00 97 GLU A O 1
ATOM 739 N N . TYR A 1 98 ? -5.910 8.170 7.909 1.00 94.19 98 TYR A N 1
ATOM 740 C CA . TYR A 1 98 ? -5.492 9.433 7.316 1.00 94.19 98 TYR A CA 1
ATOM 741 C C . TYR A 1 98 ? -4.684 9.216 6.034 1.00 94.19 98 TYR A C 1
ATOM 743 O O . TYR A 1 98 ? -4.141 8.142 5.779 1.00 94.19 98 TYR A O 1
ATOM 751 N N . TYR A 1 99 ? -4.610 10.261 5.210 1.00 91.44 99 TYR A N 1
ATOM 752 C CA . TYR A 1 99 ? -3.845 10.257 3.967 1.00 91.44 99 TYR A CA 1
ATOM 753 C C . TYR A 1 99 ? -2.652 11.198 4.093 1.00 91.44 99 TYR A C 1
ATOM 755 O O . TYR A 1 99 ? -2.835 12.399 4.300 1.00 91.44 99 TYR A O 1
ATOM 763 N N . ASP A 1 100 ? -1.439 10.666 3.948 1.00 90.12 100 ASP A N 1
ATOM 764 C CA . ASP A 1 100 ? -0.207 11.451 4.024 1.00 90.12 100 ASP A CA 1
ATOM 765 C C . ASP A 1 100 ? 0.757 11.116 2.882 1.00 90.12 100 ASP A C 1
ATOM 767 O O . ASP A 1 100 ? 1.022 9.957 2.557 1.00 90.12 100 ASP A O 1
ATOM 771 N N . ALA A 1 101 ? 1.300 12.165 2.261 1.00 87.62 101 ALA A N 1
ATOM 772 C CA . ALA A 1 101 ? 2.342 12.089 1.239 1.00 87.62 101 ALA A CA 1
ATOM 773 C C . ALA A 1 101 ? 2.068 11.140 0.047 1.00 87.62 101 ALA A C 1
ATOM 775 O O . ALA A 1 101 ? 3.011 10.756 -0.652 1.00 87.62 101 ALA A O 1
ATOM 776 N N . GLY A 1 102 ? 0.807 10.798 -0.232 1.00 85.75 102 GLY A N 1
ATOM 777 C CA . GLY A 1 102 ? 0.446 9.837 -1.278 1.00 85.75 102 GLY A CA 1
ATOM 778 C C . GLY A 1 102 ? 0.105 8.431 -0.789 1.00 85.75 102 GLY A C 1
ATOM 779 O O . GLY A 1 102 ? -0.024 7.535 -1.617 1.00 85.75 102 GLY A O 1
ATOM 780 N N . ASN A 1 103 ? 0.010 8.219 0.523 1.00 89.50 103 ASN A N 1
ATOM 781 C CA . ASN A 1 103 ? -0.219 6.914 1.132 1.00 89.50 103 ASN A CA 1
ATOM 782 C C . ASN A 1 103 ? -1.434 6.969 2.057 1.00 89.50 103 ASN A C 1
ATOM 784 O O . ASN A 1 103 ? -1.619 7.945 2.787 1.00 89.50 103 ASN A O 1
ATOM 788 N N . TRP A 1 104 ? -2.220 5.894 2.053 1.00 92.88 104 TRP A N 1
ATOM 789 C CA . TRP A 1 104 ? -3.176 5.630 3.122 1.00 92.88 104 TRP A CA 1
ATOM 790 C C . TRP A 1 104 ? -2.444 5.078 4.335 1.00 92.88 104 TRP A C 1
ATOM 792 O O . TRP A 1 104 ? -1.632 4.157 4.221 1.00 92.88 104 TRP A O 1
ATOM 802 N N . CYS A 1 105 ? -2.744 5.659 5.487 1.00 95.19 105 CYS A N 1
ATOM 803 C CA . CYS A 1 105 ? -2.146 5.336 6.765 1.00 95.19 105 CYS A CA 1
ATOM 804 C C . CYS A 1 105 ? -3.256 5.076 7.781 1.00 95.19 105 CYS A C 1
ATOM 806 O O . CYS A 1 105 ? -4.292 5.741 7.771 1.00 95.19 105 CYS A O 1
ATOM 808 N N . ILE A 1 106 ? -3.008 4.135 8.688 1.00 97.06 106 ILE A N 1
ATOM 809 C CA . ILE A 1 106 ? -3.881 3.870 9.829 1.00 97.06 106 ILE A CA 1
ATOM 810 C C . ILE A 1 106 ? -3.068 3.920 11.119 1.00 97.06 106 ILE A C 1
ATOM 812 O O . ILE A 1 106 ? -1.931 3.446 11.174 1.00 97.06 106 ILE A O 1
ATOM 816 N N . LEU A 1 107 ? -3.665 4.472 12.169 1.00 97.50 107 LEU A N 1
ATOM 817 C CA . LEU A 1 107 ? -3.201 4.301 13.537 1.00 97.50 107 LEU A CA 1
ATOM 818 C C . LEU A 1 107 ? -4.055 3.213 14.182 1.00 97.50 107 LEU A C 1
ATOM 820 O O . LEU A 1 107 ? -5.276 3.345 14.257 1.00 97.50 107 LEU A O 1
ATOM 824 N N . ALA A 1 108 ? -3.419 2.147 14.656 1.00 97.06 108 ALA A N 1
ATOM 825 C CA . ALA A 1 108 ? -4.104 1.018 15.269 1.00 97.06 108 ALA A CA 1
ATOM 826 C C . ALA A 1 108 ? -3.509 0.675 16.639 1.00 97.06 108 ALA A C 1
ATOM 828 O O . ALA A 1 108 ? -2.319 0.864 16.893 1.00 97.06 108 ALA A O 1
ATOM 829 N N . GLN A 1 109 ? -4.356 0.151 17.517 1.00 97.06 109 GLN A N 1
ATOM 830 C CA . GLN A 1 109 ? -4.016 -0.317 18.851 1.00 97.06 109 GLN A CA 1
ATOM 831 C C . GLN A 1 109 ? -4.286 -1.818 18.957 1.00 97.06 109 GLN A C 1
ATOM 833 O O . GLN A 1 109 ? -5.332 -2.296 18.519 1.00 97.06 109 GLN A O 1
ATOM 838 N N . LYS A 1 110 ? -3.369 -2.550 19.596 1.00 96.25 110 LYS A N 1
ATOM 839 C CA . LYS A 1 110 ? -3.612 -3.937 19.998 1.00 96.25 110 LYS A CA 1
ATOM 840 C C . LYS A 1 110 ? -4.573 -3.975 21.190 1.00 96.25 110 LYS A C 1
ATOM 842 O O . LYS A 1 110 ? -4.341 -3.285 22.182 1.00 96.25 110 LYS A O 1
ATOM 847 N N . VAL A 1 111 ? -5.610 -4.794 21.097 1.00 93.25 111 VAL A N 1
ATOM 848 C CA . VAL A 1 111 ? -6.573 -5.075 22.165 1.00 93.25 111 VAL A CA 1
ATOM 849 C C . VAL A 1 111 ? -6.273 -6.467 22.723 1.00 93.25 111 VAL A C 1
ATOM 851 O O . VAL A 1 111 ? -6.038 -7.396 21.949 1.00 93.25 111 VAL A O 1
ATOM 854 N N . GLU A 1 112 ? -6.203 -6.577 24.050 1.00 72.31 112 GLU A N 1
ATOM 855 C CA . GLU A 1 112 ? -6.028 -7.843 24.785 1.00 72.31 112 GLU A CA 1
ATOM 856 C C . GLU A 1 112 ? -7.366 -8.510 25.109 1.00 72.31 112 GLU A C 1
ATOM 858 O O . GLU A 1 112 ? -8.349 -7.771 25.356 1.00 72.31 112 GLU A O 1
#

Radius of gyration: 22.63 Å; chains: 1; bounding box: 52×32×62 Å

InterPro domains:
  IPR029063 S-adenosyl-L-methionine-dependent methyltransferase superfamily [G3DSA:3.40.50.150] (1-112)
  IPR051422 AlkB Family tRNA Methyltransferase/Dioxygenase [PTHR13069] (13-110)

pLDDT: mean 74.72, std 22.73, range [27.45, 97.56]

Organism: Chrysotila carterae (NCBI:txid13221)

Secondary structure (DSSP, 8-state):
--GGG--TT-PPPSSSEEEEEEEEE-------------------------------SSEEEETTTTEEEEEEEEE-PPTTHHHHHHHTSTTEEEEEEEEETTEEEEEEEE--